Protein AF-T2GB54-F1 (afdb_monomer)

pLDDT: mean 70.21, std 17.26, range [45.31, 90.75]

Secondary structure (DSSP, 8-state):
-EEEEESS-EE--STT--EEPTT-EEEE-HHHHHHHHHTTSEEE-------------------------------------

Foldseek 3Di:
DWKKAFQAWDFPPDPVRDIDHHGDIDDDDPVVRCVCVVVVGIDTDDCPPPPPDDDDPPDPPDDDDDDDDDDDDPDDDDDDD

Nearest PDB structures (foldseek):
  2hjq-assembly1_A  TM=7.003E-01  e=1.175E-01  Bacillus subtilis
  1e6h-assembly1_A  TM=7.007E-01  e=9.837E-01  Gallus gallus
  2rot-assembly1_A  TM=6.343E-01  e=8.109E-01  Gallus gallus
  2dbm-assembly1_A  TM=6.717E-01  e=1.544E+00  Homo sapiens

Radius of gyration: 26.73 Å; Cα contacts (8 Å, |Δi|>4): 87; chains: 1; bounding box: 41×50×69 Å

Structure (mmCIF, N/CA/C/O backbone):
data_AF-T2GB54-F1
#
_entry.id   AF-T2GB54-F1
#
loop_
_atom_site.group_PDB
_atom_site.id
_atom_site.type_symbol
_atom_site.label_atom_id
_atom_site.label_alt_id
_atom_site.label_comp_id
_atom_site.label_asym_id
_atom_site.label_entity_id
_atom_site.label_seq_id
_atom_site.pdbx_PDB_ins_code
_atom_site.Cartn_x
_atom_site.Cartn_y
_atom_site.Cartn_z
_atom_site.occupancy
_atom_site.B_iso_or_equiv
_atom_site.auth_seq_id
_atom_site.auth_comp_id
_atom_site.auth_asym_id
_atom_site.auth_atom_id
_atom_site.pdbx_PDB_model_num
ATOM 1 N N . MET A 1 1 ? -0.396 3.056 -13.419 1.00 66.81 1 MET A N 1
ATOM 2 C CA . MET A 1 1 ? 0.239 3.097 -12.083 1.00 66.81 1 MET A CA 1
ATOM 3 C C . MET A 1 1 ? -0.861 2.898 -11.057 1.00 66.81 1 MET A C 1
ATOM 5 O O . MET A 1 1 ? -1.976 3.329 -11.332 1.00 66.81 1 MET A O 1
ATOM 9 N N . ALA A 1 2 ? -0.599 2.175 -9.968 1.00 78.12 2 ALA A N 1
ATOM 10 C CA . ALA A 1 2 ? -1.619 1.754 -9.009 1.00 78.12 2 ALA A CA 1
ATOM 11 C C . ALA A 1 2 ? -1.388 2.423 -7.648 1.00 78.12 2 ALA A C 1
ATOM 13 O O . ALA A 1 2 ? -0.282 2.379 -7.104 1.00 78.12 2 ALA A O 1
ATOM 14 N N . ARG A 1 3 ? -2.447 3.010 -7.083 1.00 84.94 3 ARG A N 1
ATOM 15 C CA . ARG A 1 3 ? -2.421 3.631 -5.755 1.00 84.94 3 ARG A CA 1
ATOM 16 C C . ARG A 1 3 ? -2.821 2.610 -4.700 1.00 84.94 3 ARG A C 1
ATOM 18 O O . ARG A 1 3 ? -3.859 1.955 -4.812 1.00 84.94 3 ARG A O 1
ATOM 25 N N . VAL A 1 4 ? -1.999 2.467 -3.665 1.00 88.19 4 VAL A N 1
ATOM 26 C CA . VAL A 1 4 ? -2.283 1.557 -2.549 1.00 88.19 4 VAL A CA 1
ATOM 27 C C . VAL A 1 4 ? -2.114 2.248 -1.208 1.00 88.19 4 VAL A C 1
ATOM 29 O O . VAL A 1 4 ? -1.189 3.036 -1.011 1.00 88.19 4 VAL A O 1
ATOM 32 N N . ARG A 1 5 ? -2.997 1.919 -0.263 1.00 88.50 5 ARG A N 1
ATOM 33 C CA . ARG A 1 5 ? -2.905 2.354 1.131 1.00 88.50 5 ARG A CA 1
ATOM 34 C C . ARG A 1 5 ? -2.363 1.223 1.989 1.00 88.50 5 ARG A C 1
ATOM 36 O O . ARG A 1 5 ? -2.956 0.146 2.021 1.00 88.50 5 ARG A O 1
ATOM 43 N N . PHE A 1 6 ? -1.264 1.458 2.697 1.00 90.75 6 PHE A N 1
ATOM 44 C CA . PHE A 1 6 ? -0.701 0.460 3.611 1.00 90.75 6 PHE A CA 1
ATOM 45 C C . PHE A 1 6 ? -1.500 0.409 4.914 1.00 90.75 6 PHE A C 1
ATOM 47 O O . PHE A 1 6 ? -1.880 1.445 5.457 1.00 90.75 6 PHE A O 1
ATOM 54 N N . ILE A 1 7 ? -1.765 -0.796 5.415 1.00 88.62 7 ILE A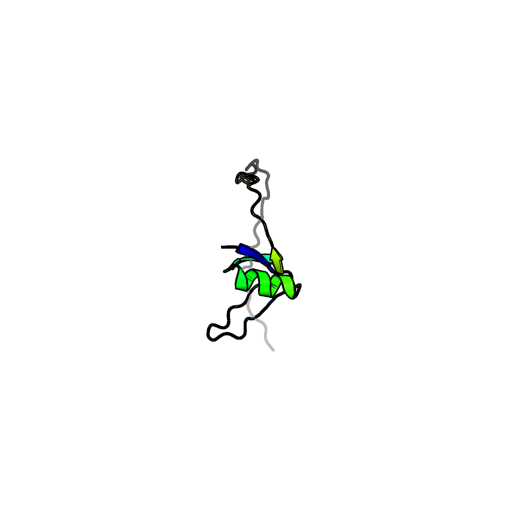 N 1
ATOM 55 C CA . ILE A 1 7 ? -2.521 -1.015 6.660 1.00 88.62 7 ILE A CA 1
ATOM 56 C C . ILE A 1 7 ? -1.574 -1.002 7.869 1.00 88.62 7 ILE A C 1
ATOM 58 O O . ILE A 1 7 ? -1.961 -0.611 8.964 1.00 88.62 7 ILE A O 1
ATOM 62 N N . GLU A 1 8 ? -0.314 -1.379 7.654 1.00 87.69 8 GLU A N 1
ATOM 63 C CA . GLU A 1 8 ? 0.724 -1.492 8.677 1.00 87.69 8 GLU A CA 1
ATOM 64 C C . GLU A 1 8 ? 2.041 -0.892 8.171 1.00 87.69 8 GLU A C 1
ATOM 66 O O . GLU A 1 8 ? 2.265 -0.791 6.961 1.00 87.69 8 GLU A O 1
ATOM 71 N N . ASP A 1 9 ? 2.927 -0.515 9.095 1.00 89.06 9 ASP A N 1
ATOM 72 C CA . ASP A 1 9 ? 4.264 -0.046 8.746 1.00 89.06 9 ASP A CA 1
ATOM 73 C C . ASP A 1 9 ? 5.080 -1.189 8.128 1.00 89.06 9 ASP A C 1
ATOM 75 O O . ASP A 1 9 ? 5.249 -2.258 8.722 1.00 89.06 9 ASP A O 1
ATOM 79 N N . TYR A 1 10 ? 5.611 -0.962 6.927 1.00 85.50 10 TYR A N 1
ATOM 80 C CA . TYR A 1 10 ? 6.386 -1.952 6.190 1.00 85.50 10 TYR A CA 1
ATOM 81 C C . TYR A 1 10 ? 7.708 -1.363 5.717 1.00 85.50 10 TYR A C 1
ATOM 83 O O . TYR A 1 10 ? 7.749 -0.333 5.051 1.00 85.50 10 TYR A O 1
ATOM 91 N N . VAL A 1 11 ? 8.806 -2.048 6.024 1.00 86.25 11 VAL A N 1
ATOM 92 C CA . VAL A 1 11 ? 10.134 -1.686 5.525 1.00 86.25 11 VAL A CA 1
ATOM 93 C C . VAL A 1 11 ? 10.501 -2.659 4.418 1.00 86.25 11 VAL A C 1
ATOM 95 O O . VAL A 1 11 ? 10.677 -3.856 4.666 1.00 86.25 11 VAL A O 1
ATOM 98 N N . VAL A 1 12 ? 10.632 -2.149 3.195 1.00 84.12 12 VAL A N 1
ATOM 99 C CA . VAL A 1 12 ? 11.156 -2.934 2.081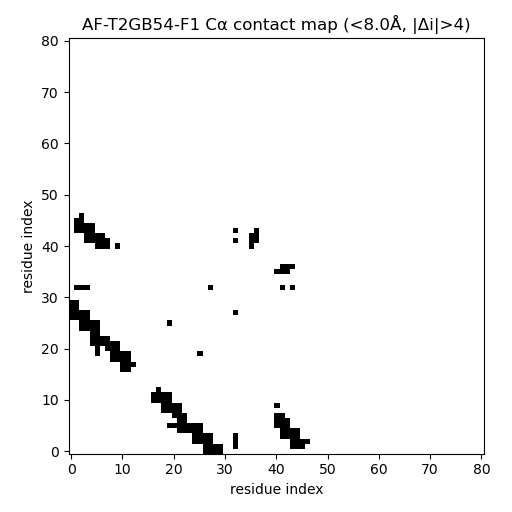 1.00 84.12 12 VAL A CA 1
ATOM 100 C C . VAL A 1 12 ? 12.647 -3.110 2.307 1.00 84.12 12 VAL A C 1
ATOM 102 O O . VAL A 1 12 ? 13.406 -2.139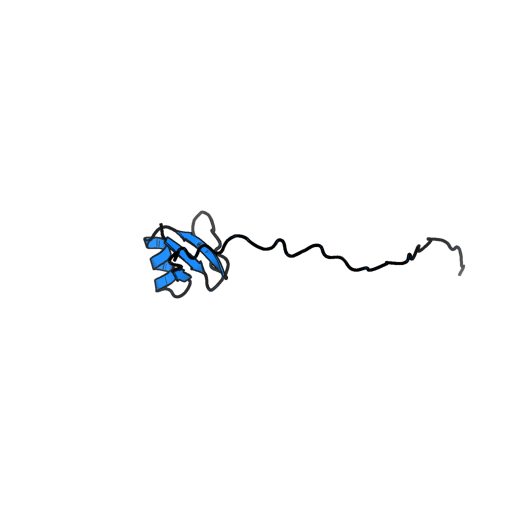 2.346 1.00 84.12 12 VAL A O 1
ATOM 105 N N . LYS A 1 13 ? 13.083 -4.362 2.438 1.00 78.75 13 LYS A N 1
ATOM 106 C CA . LYS A 1 13 ? 14.505 -4.719 2.467 1.00 78.75 13 LYS A CA 1
ATOM 107 C C . LYS A 1 13 ? 15.094 -4.695 1.054 1.00 78.75 13 LYS A C 1
ATOM 109 O O . LYS A 1 13 ? 15.598 -5.701 0.571 1.00 78.75 13 LYS A O 1
ATOM 114 N N . ASP A 1 14 ? 15.006 -3.546 0.404 1.00 79.06 14 ASP A N 1
ATOM 115 C CA . ASP A 1 14 ? 15.696 -3.259 -0.850 1.00 79.06 14 ASP A CA 1
ATOM 116 C C . ASP A 1 14 ? 16.942 -2.410 -0.590 1.00 79.06 14 ASP A C 1
ATOM 118 O O . ASP A 1 14 ? 17.142 -1.911 0.521 1.00 79.06 14 ASP A O 1
ATOM 122 N N . ARG A 1 15 ? 17.778 -2.204 -1.617 1.00 58.28 15 ARG A N 1
ATOM 123 C CA . ARG A 1 15 ? 18.997 -1.375 -1.492 1.00 58.28 15 ARG A CA 1
ATOM 124 C C . ARG A 1 15 ? 18.728 0.055 -1.007 1.00 58.28 15 ARG A C 1
ATOM 126 O O . ARG A 1 15 ? 19.624 0.667 -0.441 1.00 58.28 15 ARG A O 1
ATOM 133 N N . GLU A 1 16 ? 17.519 0.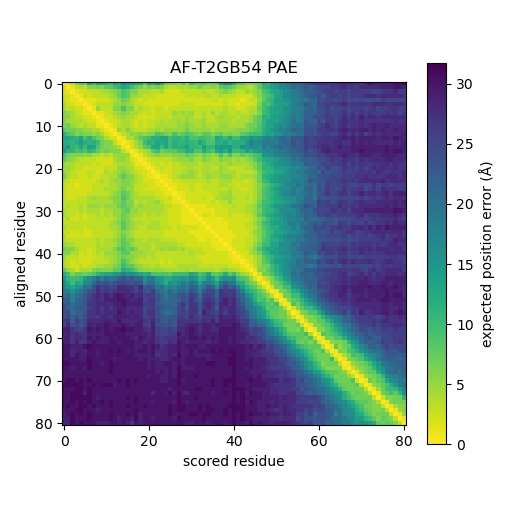567 -1.214 1.00 70.88 16 GLU A N 1
ATOM 134 C CA . GLU A 1 16 ? 17.114 1.919 -0.810 1.00 70.88 16 GLU A CA 1
ATOM 135 C C . GLU A 1 16 ? 16.433 1.981 0.565 1.00 70.88 16 GLU A C 1
ATOM 137 O O . GLU A 1 16 ? 16.175 3.076 1.056 1.00 70.88 16 GLU A O 1
ATOM 142 N N . GLY A 1 17 ? 16.122 0.840 1.194 1.00 75.31 17 GLY A N 1
ATOM 143 C CA . GLY A 1 17 ? 15.500 0.819 2.523 1.00 75.31 17 GLY A CA 1
ATOM 144 C C . GLY A 1 17 ? 14.186 1.604 2.608 1.00 75.31 17 GLY A C 1
ATOM 145 O O . GLY A 1 17 ? 13.935 2.279 3.606 1.00 75.31 17 GLY A O 1
ATOM 146 N N . ARG A 1 18 ? 13.359 1.566 1.554 1.00 81.88 18 ARG A N 1
ATOM 147 C CA . ARG A 1 18 ? 12.105 2.332 1.519 1.00 81.88 18 ARG A CA 1
ATOM 148 C C . ARG A 1 18 ? 11.167 1.858 2.629 1.00 81.88 18 ARG A C 1
ATOM 150 O O . ARG A 1 18 ? 10.898 0.663 2.761 1.00 81.88 18 ARG A O 1
ATOM 157 N N . GLN A 1 19 ? 10.650 2.807 3.402 1.00 87.25 19 GLN A N 1
ATOM 158 C CA . GLN A 1 19 ? 9.676 2.561 4.458 1.00 87.25 19 GLN A CA 1
ATOM 159 C C . GLN A 1 19 ? 8.309 3.099 4.039 1.00 87.25 19 GLN A C 1
ATOM 161 O O . GLN A 1 19 ? 8.163 4.283 3.736 1.00 87.25 19 GLN A O 1
ATOM 166 N N . PHE A 1 20 ? 7.309 2.228 4.066 1.00 88.75 20 PHE A N 1
ATOM 167 C CA . PHE A 1 20 ? 5.907 2.575 3.903 1.00 88.75 20 PHE A CA 1
ATOM 168 C C . PHE A 1 20 ? 5.263 2.677 5.275 1.00 88.75 20 PHE A C 1
ATOM 170 O O . PHE A 1 20 ? 5.411 1.776 6.103 1.00 88.75 20 PHE A O 1
ATOM 177 N N . LYS A 1 21 ? 4.569 3.787 5.522 1.00 87.31 21 LYS A N 1
ATOM 178 C CA . LYS A 1 21 ? 3.855 3.993 6.778 1.00 87.31 21 LYS A CA 1
ATOM 179 C C . LYS A 1 21 ? 2.412 3.539 6.683 1.00 87.31 21 LYS A C 1
ATOM 181 O O . LYS A 1 21 ? 1.757 3.744 5.656 1.00 87.31 21 LYS A O 1
ATOM 186 N N . ALA A 1 22 ? 1.913 3.000 7.790 1.00 89.38 22 ALA A N 1
ATOM 187 C CA . ALA A 1 22 ? 0.502 2.680 7.932 1.00 89.38 22 ALA A CA 1
ATOM 188 C C . ALA A 1 22 ? -0.367 3.923 7.674 1.00 89.38 22 ALA A C 1
ATOM 190 O O . ALA A 1 22 ? -0.058 5.036 8.106 1.00 89.38 22 ALA A O 1
ATOM 191 N N . GLY A 1 23 ? -1.467 3.735 6.952 1.00 85.44 23 GLY A N 1
ATOM 192 C CA . GLY A 1 23 ? -2.456 4.764 6.664 1.00 85.44 23 GLY A CA 1
ATOM 193 C C . GLY A 1 23 ? -2.111 5.706 5.510 1.00 85.44 23 GLY A C 1
ATOM 194 O O . GLY A 1 23 ? -3.022 6.411 5.074 1.00 85.44 23 GLY A O 1
ATOM 195 N N . GLN A 1 24 ? -0.880 5.697 4.989 1.00 86.31 24 GLN A N 1
ATOM 196 C CA . GLN A 1 24 ? -0.484 6.523 3.845 1.00 86.31 24 GLN A CA 1
ATOM 197 C C . GLN A 1 24 ? -0.747 5.833 2.504 1.00 86.31 24 GLN A C 1
ATOM 199 O O . GLN A 1 24 ? -0.699 4.604 2.395 1.00 86.31 24 GLN A O 1
ATOM 204 N N . ILE A 1 25 ? -1.028 6.656 1.492 1.00 87.88 25 ILE A N 1
ATOM 205 C CA . ILE A 1 25 ? -1.242 6.231 0.110 1.00 87.88 25 ILE A CA 1
ATOM 206 C C . ILE A 1 25 ? 0.066 6.422 -0.651 1.00 87.88 25 ILE A C 1
ATOM 208 O O .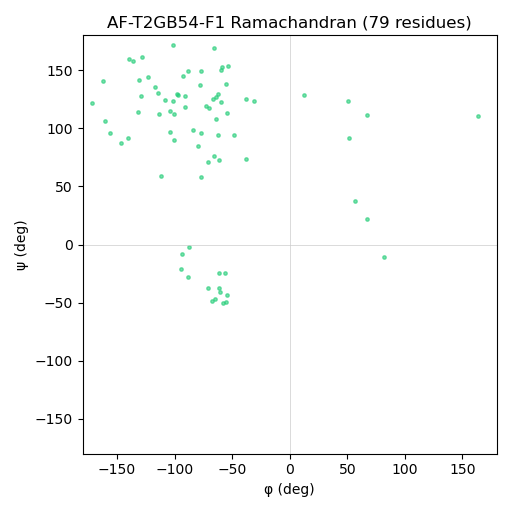 ILE A 1 25 ? 0.653 7.502 -0.621 1.00 87.88 25 ILE A O 1
ATOM 212 N N . TYR A 1 26 ? 0.503 5.372 -1.337 1.00 86.94 26 TYR A N 1
ATOM 213 C CA . TYR A 1 26 ? 1.686 5.395 -2.186 1.00 86.94 26 TYR A CA 1
ATOM 214 C C . TYR A 1 26 ? 1.317 4.988 -3.607 1.00 86.94 26 TYR A C 1
ATOM 216 O O . TYR A 1 26 ? 0.478 4.109 -3.820 1.00 86.94 26 TYR A O 1
ATOM 224 N N . ASP A 1 27 ? 1.976 5.625 -4.570 1.00 88.88 27 ASP A N 1
ATOM 225 C CA . ASP A 1 27 ? 1.885 5.269 -5.979 1.00 88.88 27 ASP A CA 1
ATOM 226 C C . ASP A 1 27 ? 2.980 4.245 -6.304 1.00 88.88 27 ASP A C 1
ATOM 228 O O . ASP A 1 27 ? 4.172 4.492 -6.091 1.00 88.88 27 ASP A O 1
ATOM 232 N N . LEU A 1 28 ? 2.564 3.052 -6.728 1.00 85.00 28 LEU A N 1
ATOM 233 C CA . LEU A 1 28 ? 3.448 1.934 -7.040 1.00 85.00 28 LEU A CA 1
ATOM 234 C C . LEU A 1 28 ? 3.142 1.382 -8.437 1.00 85.00 28 LEU A C 1
ATOM 236 O O . LEU A 1 28 ? 2.060 1.551 -9.005 1.00 85.00 28 LEU A O 1
ATOM 240 N N . SER A 1 29 ? 4.105 0.647 -8.992 1.00 87.75 29 SER A N 1
ATOM 241 C CA . SER A 1 29 ? 3.868 -0.207 -10.157 1.00 87.75 29 SER A CA 1
ATOM 242 C C . SER A 1 29 ? 2.802 -1.263 -9.839 1.00 87.75 29 SER A C 1
ATOM 244 O O . SER A 1 29 ? 2.703 -1.712 -8.696 1.00 87.75 29 SER A O 1
ATOM 246 N N . GLU A 1 30 ? 2.038 -1.699 -10.843 1.00 85.69 30 GLU A N 1
ATOM 247 C CA . GLU A 1 30 ? 0.974 -2.704 -10.670 1.00 85.69 30 GLU A CA 1
ATOM 248 C C . GLU A 1 30 ? 1.479 -3.991 -10.011 1.00 85.69 30 GLU A C 1
ATOM 250 O O . GLU A 1 30 ? 0.847 -4.486 -9.077 1.00 85.69 30 GLU A O 1
ATOM 255 N N . ASP A 1 31 ? 2.647 -4.492 -10.421 1.00 86.81 31 ASP A N 1
ATOM 256 C CA . ASP A 1 31 ? 3.269 -5.671 -9.811 1.00 86.81 31 ASP A CA 1
ATOM 257 C C . ASP A 1 31 ? 3.573 -5.470 -8.320 1.00 86.81 31 ASP A C 1
ATOM 259 O O . ASP A 1 31 ? 3.320 -6.354 -7.499 1.00 86.81 31 ASP A O 1
ATOM 263 N N . GLY A 1 32 ? 4.065 -4.283 -7.951 1.00 86.44 32 GLY A N 1
ATOM 264 C CA . GLY A 1 32 ? 4.357 -3.923 -6.565 1.00 86.44 32 GLY A CA 1
ATOM 265 C C . GLY A 1 32 ? 3.084 -3.813 -5.731 1.00 86.44 32 GLY A C 1
ATOM 266 O O . GLY A 1 32 ? 2.979 -4.430 -4.671 1.00 86.44 32 GLY A O 1
ATOM 267 N N . ALA A 1 33 ? 2.081 -3.093 -6.236 1.00 86.75 33 ALA A N 1
ATOM 268 C CA . ALA A 1 33 ? 0.771 -2.983 -5.603 1.00 86.75 33 ALA A CA 1
ATOM 269 C C . ALA A 1 33 ? 0.151 -4.368 -5.366 1.00 86.75 33 ALA A C 1
ATOM 271 O O . ALA A 1 33 ? -0.225 -4.702 -4.240 1.00 86.75 33 ALA A O 1
ATOM 272 N N . ARG A 1 34 ? 0.126 -5.219 -6.398 1.00 88.06 34 ARG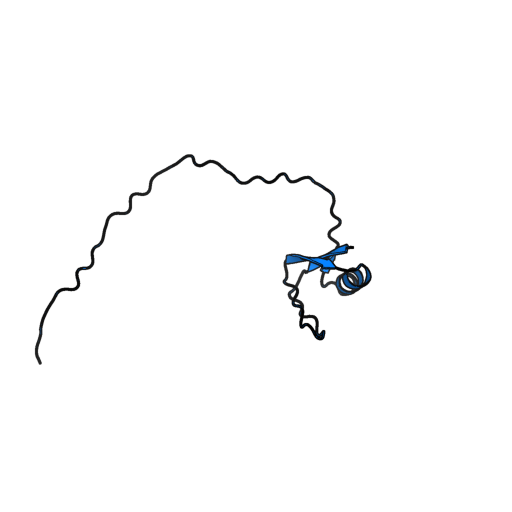 A N 1
ATOM 273 C CA . ARG A 1 34 ? -0.419 -6.580 -6.317 1.00 88.06 34 ARG A CA 1
ATOM 274 C C . ARG A 1 34 ? 0.341 -7.446 -5.314 1.00 88.06 34 ARG A C 1
ATOM 276 O O . ARG A 1 34 ? -0.285 -8.215 -4.582 1.00 88.06 34 ARG A O 1
ATOM 283 N N . HIS A 1 35 ? 1.663 -7.294 -5.227 1.00 88.25 35 HIS A N 1
ATOM 284 C CA . HIS A 1 35 ? 2.474 -7.976 -4.221 1.00 88.25 35 HIS A CA 1
ATOM 285 C C . HIS A 1 35 ? 2.013 -7.634 -2.796 1.00 88.25 35 HIS A C 1
ATOM 287 O O . HIS A 1 35 ? 1.741 -8.541 -2.008 1.00 88.25 35 HIS A O 1
ATOM 293 N N . PHE A 1 36 ? 1.847 -6.349 -2.472 1.00 87.75 36 PHE A N 1
ATOM 294 C CA . PHE A 1 36 ? 1.430 -5.926 -1.129 1.00 87.75 36 PHE A CA 1
ATOM 295 C C . PHE A 1 36 ? -0.034 -6.254 -0.815 1.00 87.75 36 PHE A C 1
ATOM 297 O O . PHE A 1 36 ? -0.335 -6.676 0.306 1.00 87.75 36 PHE A O 1
ATOM 304 N N . ILE A 1 37 ? -0.925 -6.132 -1.802 1.00 88.69 37 ILE A N 1
ATOM 305 C CA . ILE A 1 37 ? -2.346 -6.479 -1.660 1.00 88.69 37 ILE A CA 1
ATOM 306 C C . ILE A 1 37 ? -2.513 -7.980 -1.415 1.00 88.69 37 ILE A C 1
ATOM 308 O O . ILE A 1 37 ? -3.191 -8.380 -0.473 1.00 88.69 37 ILE A O 1
ATOM 312 N N . SER A 1 38 ? -1.835 -8.830 -2.197 1.00 89.56 38 SER A N 1
ATOM 313 C CA . SER A 1 38 ? -1.916 -10.293 -2.038 1.00 89.56 38 SER A CA 1
ATOM 314 C C . SER A 1 38 ? -1.417 -10.787 -0.675 1.00 89.56 38 SER A C 1
ATOM 316 O O . SER A 1 38 ? -1.828 -11.843 -0.201 1.00 89.56 38 SER A O 1
ATOM 318 N N . ARG A 1 39 ? -0.544 -10.010 -0.023 1.00 87.19 39 ARG A N 1
ATOM 319 C CA . ARG A 1 39 ? -0.023 -10.280 1.322 1.00 87.19 39 ARG A CA 1
ATOM 320 C C . ARG A 1 39 ? -0.897 -9.713 2.440 1.00 87.19 39 ARG A C 1
ATOM 322 O O . ARG A 1 39 ? -0.543 -9.896 3.602 1.00 87.19 39 ARG A O 1
ATOM 329 N N . GLY A 1 40 ? -1.980 -9.011 2.107 1.00 87.31 40 GLY A N 1
ATOM 330 C CA . GLY A 1 40 ? -2.847 -8.342 3.076 1.00 87.31 40 GLY A CA 1
ATOM 331 C C . GLY A 1 40 ? -2.174 -7.173 3.799 1.00 87.31 40 GLY A C 1
ATOM 332 O O . GLY A 1 40 ? -2.593 -6.820 4.893 1.00 87.31 40 GLY A O 1
ATOM 333 N N . ARG A 1 41 ? -1.108 -6.591 3.228 1.00 86.38 41 ARG A N 1
ATOM 334 C CA . ARG A 1 41 ? -0.376 -5.455 3.827 1.00 86.38 41 ARG A CA 1
ATOM 335 C C . ARG A 1 41 ? -0.857 -4.101 3.315 1.00 86.38 41 ARG A C 1
ATOM 337 O O . ARG A 1 41 ? -0.637 -3.085 3.972 1.00 86.38 41 ARG A O 1
ATOM 344 N N . ALA A 1 42 ? -1.498 -4.084 2.150 1.00 88.94 42 ALA A N 1
ATOM 345 C CA . ALA A 1 42 ? -2.032 -2.880 1.537 1.00 88.94 42 ALA A CA 1
ATOM 346 C C . ALA A 1 42 ? -3.397 -3.138 0.892 1.00 88.94 42 ALA A C 1
ATOM 348 O O . ALA A 1 42 ? -3.740 -4.275 0.569 1.00 88.94 42 ALA A O 1
ATOM 349 N N . VAL A 1 43 ? -4.155 -2.066 0.688 1.00 88.44 43 VAL A N 1
ATOM 350 C CA . VAL A 1 43 ? -5.457 -2.066 0.013 1.00 88.44 43 VAL A CA 1
ATOM 351 C C . VAL A 1 43 ? -5.351 -1.211 -1.244 1.00 88.44 43 VAL A C 1
ATOM 353 O O . VAL A 1 43 ? -4.763 -0.129 -1.197 1.00 88.44 43 VAL A O 1
ATOM 356 N N . ALA A 1 44 ? -5.901 -1.693 -2.361 1.00 86.44 44 ALA A N 1
ATOM 357 C CA . ALA A 1 44 ? -6.032 -0.889 -3.571 1.00 86.44 44 ALA A CA 1
ATOM 358 C C . ALA A 1 44 ? -6.979 0.283 -3.304 1.00 86.44 44 ALA A C 1
ATOM 360 O O . ALA A 1 44 ? -8.098 0.081 -2.834 1.00 86.44 44 ALA A O 1
ATOM 361 N N . VAL A 1 45 ? -6.518 1.496 -3.592 1.00 82.62 45 VAL A N 1
ATOM 362 C CA . VAL A 1 45 ? -7.372 2.681 -3.612 1.00 82.62 45 VAL A CA 1
ATOM 363 C C . VAL A 1 45 ? -7.599 2.986 -5.083 1.00 82.62 45 VAL A C 1
ATOM 365 O O . VAL A 1 45 ? -6.733 3.553 -5.747 1.00 82.62 45 VAL A O 1
ATOM 368 N N . GLU A 1 46 ? -8.725 2.519 -5.615 1.00 66.75 46 GLU A N 1
ATOM 369 C CA . GLU A 1 46 ? -9.191 2.984 -6.915 1.00 66.75 46 GLU A CA 1
ATOM 370 C C . GLU A 1 46 ? -9.638 4.429 -6.718 1.00 66.75 46 GLU A C 1
ATOM 372 O O . GLU A 1 46 ? -10.517 4.705 -5.902 1.00 66.75 46 GLU A O 1
ATOM 377 N N . ASP A 1 47 ? -8.959 5.348 -7.404 1.00 57.81 47 ASP A N 1
ATOM 378 C CA . ASP A 1 47 ? -9.296 6.768 -7.459 1.00 57.81 47 ASP A CA 1
ATOM 379 C C . ASP A 1 47 ? -10.648 6.892 -8.178 1.00 57.81 47 ASP A C 1
ATOM 381 O O . ASP A 1 47 ? -10.738 7.201 -9.366 1.00 57.81 47 ASP A O 1
ATOM 385 N N . VAL A 1 48 ? -11.731 6.568 -7.473 1.00 51.09 48 VAL A N 1
ATOM 386 C CA . VAL A 1 48 ? -13.030 7.126 -7.805 1.00 51.09 48 VAL A CA 1
ATOM 387 C C . VAL A 1 48 ? -12.844 8.608 -7.554 1.00 51.09 48 VAL A C 1
ATOM 389 O O . VAL A 1 48 ? -12.660 9.035 -6.417 1.00 51.09 48 VAL A O 1
ATOM 392 N N . VAL A 1 49 ? -12.789 9.360 -8.647 1.00 49.88 49 VAL A N 1
ATOM 393 C CA . VAL A 1 49 ? -12.807 10.817 -8.682 1.00 49.88 49 VAL A CA 1
ATOM 394 C C . VAL A 1 49 ? -14.134 11.278 -8.067 1.00 49.88 49 VAL A C 1
ATOM 396 O O . VAL A 1 49 ? -15.048 11.689 -8.769 1.00 49.88 49 VAL A O 1
ATOM 399 N N . GLU A 1 50 ? -14.287 11.164 -6.751 1.00 47.88 50 GLU A N 1
ATOM 400 C CA . GLU A 1 50 ? -15.066 12.139 -6.011 1.00 47.88 50 GLU A CA 1
ATOM 401 C C . GLU A 1 50 ? -14.107 13.285 -5.733 1.00 47.88 50 GLU A C 1
ATOM 403 O O . GLU A 1 50 ? -13.238 13.239 -4.864 1.00 47.88 50 GLU A O 1
ATOM 408 N N . GLU A 1 51 ? -14.246 14.281 -6.594 1.00 45.31 51 GLU A N 1
ATOM 409 C CA . GLU A 1 51 ? -13.973 15.691 -6.385 1.00 45.31 51 GLU A CA 1
ATOM 410 C C . GLU A 1 51 ? -14.391 16.128 -4.96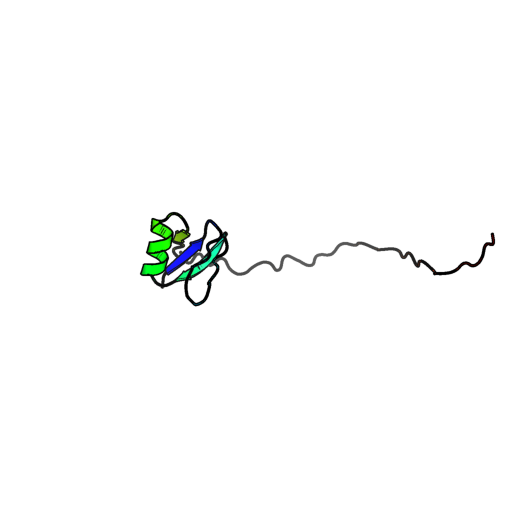5 1.00 45.31 51 GLU A C 1
ATOM 412 O O . GLU A 1 51 ? -15.401 16.795 -4.768 1.00 45.31 51 GLU A O 1
ATOM 417 N N . VAL A 1 52 ? -13.635 15.750 -3.932 1.00 50.97 52 VAL A N 1
ATOM 418 C CA . VAL A 1 52 ? -13.711 16.433 -2.641 1.00 50.97 52 VAL A CA 1
ATOM 419 C C . VAL A 1 52 ? -12.880 17.688 -2.810 1.00 50.97 52 VAL A C 1
ATOM 421 O O . VAL A 1 52 ? -11.676 17.716 -2.553 1.00 50.97 52 VAL A O 1
ATOM 424 N N . VAL A 1 53 ? -13.565 18.697 -3.345 1.00 53.94 53 VAL A N 1
ATOM 425 C CA . VAL A 1 53 ? -13.168 20.095 -3.319 1.00 53.94 53 VAL A CA 1
ATOM 426 C C . VAL A 1 53 ? -12.532 20.400 -1.967 1.00 53.94 53 VAL A C 1
ATOM 428 O O . VAL A 1 53 ? -13.078 20.148 -0.894 1.00 53.94 53 VAL A O 1
ATOM 431 N N . GLU A 1 54 ? -11.328 20.921 -2.086 1.00 50.25 54 GLU A N 1
ATOM 432 C CA . GLU A 1 54 ? -10.509 21.556 -1.081 1.00 50.25 54 GLU A CA 1
ATOM 433 C C . GLU A 1 54 ? -11.323 22.600 -0.290 1.00 50.25 54 GLU A C 1
ATOM 435 O O . GLU A 1 54 ? -11.424 23.755 -0.684 1.00 50.25 54 GLU A O 1
ATOM 440 N N . GLU A 1 55 ? -11.900 22.219 0.848 1.00 59.19 55 GLU A N 1
ATOM 441 C CA . GLU A 1 55 ? -12.270 23.173 1.897 1.00 59.19 55 GLU A CA 1
ATOM 442 C C . GLU A 1 55 ? -11.770 22.654 3.247 1.00 59.19 55 GLU A C 1
ATOM 444 O O . GLU A 1 55 ? -12.221 21.625 3.755 1.00 59.19 55 GLU A O 1
ATOM 449 N N . PRO A 1 56 ? -10.813 23.375 3.852 1.00 50.16 56 PRO A N 1
ATOM 450 C CA . PRO A 1 56 ? -11.188 24.016 5.102 1.00 50.16 56 PRO A CA 1
ATOM 451 C C . PRO A 1 56 ? -10.578 25.419 5.222 1.00 50.16 56 PRO A C 1
ATOM 453 O O . PRO A 1 56 ? -9.507 25.603 5.797 1.00 50.16 56 PRO A O 1
ATOM 456 N N . ALA A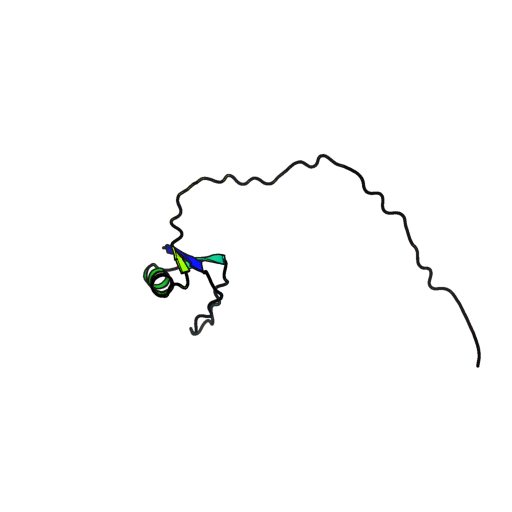 1 57 ? -11.309 26.439 4.778 1.00 46.84 57 ALA A N 1
ATOM 457 C CA . ALA A 1 57 ? -11.175 27.781 5.341 1.00 46.84 57 ALA A CA 1
ATOM 458 C C . ALA A 1 57 ? -12.461 28.118 6.101 1.00 46.84 57 ALA A C 1
ATOM 460 O O . ALA A 1 57 ? -13.169 29.078 5.802 1.00 46.84 57 ALA A O 1
ATOM 461 N N . VAL A 1 58 ? -12.772 27.290 7.103 1.00 50.75 58 VAL A N 1
ATOM 462 C CA . VAL A 1 58 ? -13.783 27.618 8.106 1.00 50.75 58 VAL A CA 1
ATOM 463 C C . VAL A 1 58 ? -13.336 28.864 8.878 1.00 50.75 58 VAL A C 1
ATOM 465 O O . VAL A 1 58 ? -12.561 28.805 9.823 1.00 50.75 58 VAL A O 1
ATOM 468 N N . VAL A 1 59 ? -13.829 30.007 8.403 1.00 50.94 59 VAL A N 1
ATOM 469 C CA . VAL A 1 59 ? -14.455 31.063 9.200 1.00 50.94 59 VAL A CA 1
ATOM 470 C C . VAL A 1 59 ? -13.632 31.549 10.407 1.00 50.94 59 VAL A C 1
ATOM 472 O O . VAL A 1 59 ? -13.801 31.105 11.541 1.00 50.94 59 VAL A O 1
ATOM 475 N N . SER A 1 60 ? -12.828 32.593 10.182 1.00 52.53 60 SER A N 1
ATOM 476 C CA . SER A 1 60 ? -12.376 33.517 11.234 1.00 52.53 60 SER A CA 1
ATOM 477 C C . SER A 1 60 ? -13.543 34.400 11.696 1.00 52.53 60 SER A C 1
ATOM 479 O O . SER A 1 60 ? -13.584 35.595 11.409 1.00 52.53 60 SER A O 1
ATOM 481 N N . THR A 1 61 ? -14.511 33.830 12.413 1.00 55.69 61 THR A N 1
ATOM 482 C CA . THR A 1 61 ? -15.413 34.612 13.272 1.00 55.69 61 THR A CA 1
ATOM 483 C C . THR A 1 61 ? -14.925 34.471 14.698 1.00 55.69 61 THR A C 1
ATOM 485 O O . THR A 1 61 ? -14.907 33.378 15.258 1.00 55.69 61 THR A O 1
ATOM 488 N N . GLY A 1 62 ? -14.433 35.586 15.231 1.00 55.75 62 GLY A N 1
ATOM 489 C CA . GLY A 1 62 ? -13.620 35.616 16.432 1.00 55.75 62 GLY A CA 1
ATOM 490 C C . GLY A 1 62 ? -14.319 35.197 17.715 1.00 55.75 62 GLY A C 1
ATOM 491 O O . GLY A 1 62 ? -15.538 35.101 17.793 1.00 55.75 62 GLY A O 1
ATOM 492 N N . THR A 1 63 ? -13.502 35.018 18.748 1.00 48.53 63 THR A N 1
ATOM 493 C CA . THR A 1 63 ? -13.836 35.284 20.151 1.00 48.53 63 THR A CA 1
ATOM 494 C C . THR A 1 63 ? -12.561 35.147 20.983 1.00 48.53 63 THR A C 1
ATOM 496 O O . THR A 1 63 ? -11.888 34.124 20.953 1.00 48.53 63 THR A O 1
ATOM 499 N N . SER A 1 64 ? -12.241 36.241 21.673 1.00 49.50 64 SER A N 1
ATOM 500 C CA . SER A 1 64 ? -11.522 36.384 22.942 1.00 49.50 64 SER A CA 1
ATOM 501 C C . SER A 1 64 ? -10.764 35.193 23.534 1.00 49.50 64 SER A C 1
ATOM 503 O O . SER A 1 64 ? -11.371 34.208 23.938 1.00 49.50 64 SER A O 1
ATOM 505 N N . ALA A 1 65 ? -9.493 35.433 23.865 1.00 48.06 65 ALA A N 1
ATOM 506 C CA . ALA A 1 65 ? -8.990 35.147 25.212 1.00 48.06 65 ALA A CA 1
ATOM 507 C C . ALA A 1 65 ? -7.761 36.012 25.544 1.00 48.06 65 ALA A C 1
ATOM 509 O O . ALA A 1 65 ? -6.619 35.700 25.213 1.00 48.06 65 ALA A O 1
ATOM 510 N N . THR A 1 66 ? -8.035 37.118 26.232 1.00 54.00 66 THR A N 1
ATOM 511 C CA . THR A 1 66 ? -7.158 37.805 27.184 1.00 54.00 66 THR A CA 1
ATOM 512 C C . THR A 1 66 ? -6.222 36.836 27.916 1.00 54.00 66 THR A C 1
ATOM 514 O O . THR A 1 66 ? -6.692 35.942 28.613 1.00 54.00 66 THR A O 1
ATOM 517 N N . THR A 1 67 ? -4.907 37.053 27.835 1.00 59.28 67 THR A N 1
ATOM 518 C CA . THR A 1 67 ? -3.933 36.446 28.760 1.00 59.28 67 THR A CA 1
ATOM 519 C C . THR A 1 67 ? -3.301 37.561 29.599 1.00 59.28 67 THR A C 1
ATOM 521 O O . THR A 1 67 ? -2.597 38.399 29.032 1.00 59.28 67 THR A O 1
ATOM 524 N N . PRO A 1 68 ? -3.553 37.640 30.920 1.00 53.06 68 PRO A N 1
ATOM 525 C CA . PRO A 1 68 ? -2.832 38.555 31.791 1.00 53.06 68 PRO A CA 1
ATOM 526 C C . PRO A 1 68 ? -1.427 38.030 32.127 1.00 53.06 68 PRO A C 1
ATOM 528 O O . PRO A 1 68 ? -1.165 36.831 32.190 1.00 53.06 68 PRO A O 1
ATOM 531 N N . ALA A 1 69 ? -0.535 38.993 32.336 1.00 53.53 69 ALA A N 1
ATOM 532 C CA . ALA A 1 69 ? 0.884 38.866 32.618 1.00 53.53 69 ALA A CA 1
ATOM 533 C C . ALA A 1 69 ? 1.233 38.063 33.885 1.00 53.53 69 ALA A C 1
ATOM 535 O O . ALA A 1 69 ? 0.532 38.125 34.891 1.00 53.53 69 ALA A O 1
ATOM 536 N N . ALA A 1 70 ? 2.422 37.452 33.881 1.00 52.28 70 ALA A N 1
ATOM 537 C CA . ALA A 1 70 ? 3.194 37.197 35.095 1.00 52.28 70 ALA A CA 1
ATOM 538 C C . ALA A 1 70 ? 4.700 37.295 34.796 1.00 52.28 70 ALA A C 1
ATOM 540 O O . ALA A 1 70 ? 5.382 36.320 34.488 1.00 52.28 70 ALA A O 1
ATOM 541 N N . THR A 1 71 ? 5.206 38.523 34.890 1.00 52.88 71 THR A N 1
ATOM 542 C CA . THR A 1 71 ? 6.617 38.861 35.094 1.00 52.88 71 THR A CA 1
ATOM 543 C C . THR A 1 71 ? 7.142 38.138 36.335 1.00 52.88 71 THR A C 1
ATOM 545 O O . THR A 1 71 ? 6.745 38.478 37.448 1.00 52.88 71 THR A O 1
ATOM 548 N N . LEU A 1 72 ? 8.068 37.186 36.180 1.00 49.16 72 LEU A N 1
ATOM 549 C CA . LEU A 1 72 ? 8.848 36.663 37.304 1.00 49.16 72 LEU A CA 1
ATOM 550 C C . LEU A 1 72 ? 10.230 37.325 37.302 1.00 49.16 72 LEU A C 1
ATOM 552 O O . LEU A 1 72 ? 11.182 36.873 36.667 1.00 49.16 72 LEU A O 1
ATOM 556 N N . ALA A 1 73 ? 10.300 38.455 38.003 1.00 54.09 73 ALA A N 1
ATOM 557 C CA . ALA A 1 73 ? 11.526 39.176 38.294 1.00 54.09 73 ALA A CA 1
ATOM 558 C C . ALA A 1 73 ? 12.496 38.286 39.089 1.00 54.09 73 ALA A C 1
ATOM 560 O O . ALA A 1 73 ? 12.189 37.811 40.183 1.00 54.09 73 ALA A O 1
ATOM 561 N N . LYS A 1 74 ? 13.700 38.085 38.548 1.00 48.78 74 LYS A N 1
ATOM 562 C CA . LYS A 1 74 ? 14.821 37.453 39.245 1.00 48.78 74 LYS A CA 1
ATOM 563 C C . LYS A 1 74 ? 15.433 38.477 40.203 1.00 48.78 74 LYS A C 1
ATOM 565 O O . LYS A 1 74 ? 16.245 39.300 39.795 1.00 48.78 74 LYS A O 1
ATOM 570 N N . GLY A 1 75 ? 15.025 38.440 41.471 1.00 50.31 75 GLY A N 1
ATOM 571 C CA . GLY A 1 75 ? 15.572 39.315 42.508 1.00 50.31 75 GLY A CA 1
ATOM 572 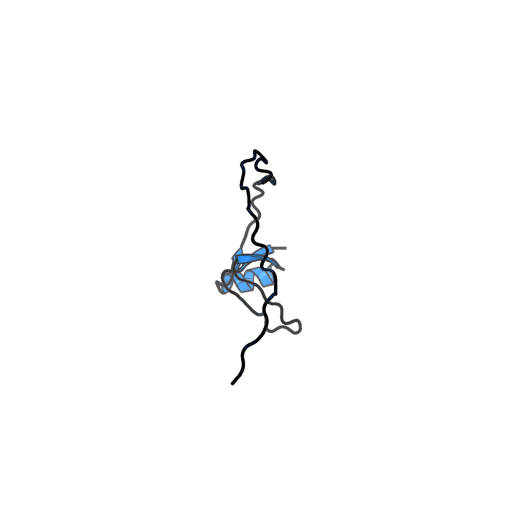C C . GLY A 1 75 ? 15.330 38.806 43.929 1.00 50.31 75 GLY A C 1
ATOM 573 O O . GLY A 1 75 ? 14.213 38.893 44.423 1.00 50.31 75 GLY A O 1
ATOM 574 N N . LYS A 1 76 ? 16.396 38.299 44.566 1.00 50.44 76 LYS A N 1
ATOM 575 C CA . LYS A 1 76 ? 16.763 38.361 46.006 1.00 50.44 76 LYS A CA 1
ATOM 576 C C . LYS A 1 76 ? 17.829 37.283 46.259 1.00 50.44 76 LYS A C 1
ATOM 578 O O . LYS A 1 76 ? 17.596 36.116 45.987 1.00 50.44 76 LYS A O 1
ATOM 583 N N . ALA A 1 77 ? 19.085 37.634 46.525 1.00 48.12 77 ALA A N 1
ATOM 584 C CA . ALA A 1 77 ? 19.618 38.182 47.777 1.00 48.12 77 ALA A CA 1
ATOM 585 C C . ALA A 1 77 ? 19.590 37.175 48.946 1.00 48.12 77 ALA A C 1
ATOM 587 O O . ALA A 1 77 ? 18.527 36.857 49.460 1.00 48.12 77 ALA A O 1
ATOM 588 N N . ALA A 1 78 ? 20.806 36.767 49.341 1.00 50.03 78 ALA A N 1
ATOM 589 C CA . ALA A 1 78 ? 21.302 36.434 50.683 1.00 50.03 78 ALA A CA 1
ATOM 590 C C . ALA A 1 78 ? 20.521 35.454 51.583 1.00 50.03 78 ALA A C 1
ATOM 592 O O . ALA A 1 78 ? 19.441 35.788 52.051 1.00 50.03 78 ALA A O 1
ATOM 593 N N . VAL A 1 79 ? 21.188 34.375 52.033 1.00 49.47 79 VAL A N 1
ATOM 594 C CA . VAL A 1 79 ? 21.364 34.114 53.480 1.00 49.47 79 VAL A CA 1
ATOM 595 C C . VAL A 1 79 ? 22.503 33.113 53.763 1.00 49.47 79 VAL A C 1
ATOM 597 O O . VAL A 1 79 ? 22.702 32.149 53.031 1.00 49.47 79 VAL A O 1
ATOM 600 N N . LYS A 1 80 ? 23.247 33.402 54.839 1.00 47.84 80 LYS A N 1
ATOM 601 C CA . LYS A 1 80 ? 24.321 32.634 55.496 1.00 47.84 80 LYS A CA 1
ATOM 602 C C . LYS A 1 80 ? 23.932 31.199 55.885 1.00 47.84 80 LYS A C 1
ATOM 604 O O . LYS A 1 80 ? 22.809 30.987 56.341 1.00 47.84 80 LYS A O 1
ATOM 609 N N . LYS A 1 81 ? 24.934 30.318 55.959 1.00 52.78 81 LYS A N 1
ATOM 610 C CA . LYS A 1 81 ? 25.282 29.587 57.189 1.00 52.78 81 LYS A CA 1
ATOM 611 C C . LYS A 1 81 ? 26.763 29.239 57.197 1.00 52.78 81 LYS A C 1
ATOM 613 O O . LYS A 1 81 ? 27.276 28.924 56.105 1.00 52.78 81 LYS A O 1
#

Sequence (81 aa):
MARVRFIEDYVVKDREGRQFKAGQIYDLSEDGARHFISRGRAVAVEDVVEEVVEEPAVVSTGTSATTPAATLAKGKAAVKK

Organism: Megalodesulfovibrio gigas (strain ATCC 19364 / DSM 1382 / NCIMB 9332 / VKM B-1759) (NCBI:txid1121448)

Solvent-accessible surface area (backbone atoms only — not comparable to full-atom values): 5538 Å² total; per-residue (Å²): 126,32,41,28,31,24,72,46,72,41,72,44,94,52,100,78,54,52,72,47,51,46,75,42,76,45,83,33,54,58,72,57,38,50,54,37,37,78,68,70,42,27,42,81,50,78,83,70,84,72,82,74,72,92,73,87,82,80,68,95,71,86,81,86,80,90,78,84,86,81,87,81,79,92,80,82,82,88,84,90,133

Mean predicted aligned error: 16.96 Å